Protein AF-A0A2D1CBC9-F1 (afdb_monomer)

pLDDT: mean 78.12, std 19.32, range [37.12, 97.81]

Foldseek 3Di:
DDDDPPVVPPFDQDDDPNPDRDTDDDPVVCVVVDDDDDPVVVVVVVVVVVLVPDPLLVLLVVVVVVHDDDLVVSCVVSVHDSVVSVVSVVSVVVD

Structure (mmCIF, N/CA/C/O backbone):
data_AF-A0A2D1CBC9-F1
#
_entry.id   AF-A0A2D1CBC9-F1
#
loop_
_atom_site.group_PDB
_atom_site.id
_atom_site.type_symbol
_atom_site.label_atom_id
_atom_site.label_alt_id
_atom_site.label_comp_id
_atom_site.label_asym_id
_atom_site.label_entity_id
_atom_site.label_seq_id
_atom_site.pdbx_PDB_ins_code
_atom_site.Cartn_x
_atom_site.Cartn_y
_atom_site.Cartn_z
_atom_site.occupancy
_atom_site.B_iso_or_equiv
_atom_site.auth_seq_id
_atom_site.auth_comp_id
_atom_site.auth_asym_id
_atom_site.auth_atom_id
_atom_site.pdbx_PDB_model_num
ATOM 1 N N . GLY A 1 1 ? -15.750 -13.651 -19.357 1.00 37.53 1 GLY A N 1
ATOM 2 C CA . GLY A 1 1 ? -14.559 -13.836 -20.202 1.00 37.53 1 GLY A CA 1
ATOM 3 C C . GLY A 1 1 ? -13.485 -14.455 -19.349 1.00 37.53 1 GLY A C 1
ATOM 4 O O . GLY A 1 1 ? -12.886 -13.746 -18.555 1.00 37.53 1 GLY A O 1
ATOM 5 N N . GLY A 1 2 ? -13.369 -15.781 -19.400 1.00 41.38 2 GLY A N 1
ATOM 6 C CA . GLY A 1 2 ? -12.448 -16.545 -18.565 1.00 41.38 2 GLY A CA 1
ATOM 7 C C . GLY A 1 2 ? -11.104 -16.673 -19.260 1.00 41.38 2 GLY A C 1
ATOM 8 O O . GLY A 1 2 ? -11.015 -17.312 -20.303 1.00 41.38 2 GLY A O 1
ATOM 9 N N . TRP A 1 3 ? -10.080 -16.069 -18.674 1.00 37.12 3 TRP A N 1
ATOM 10 C CA . TRP A 1 3 ? -8.692 -16.334 -19.024 1.00 37.12 3 TRP A CA 1
ATOM 11 C C . TRP A 1 3 ? -8.388 -17.764 -18.573 1.00 37.12 3 TRP A C 1
ATOM 13 O O . TRP A 1 3 ? -8.422 -18.056 -17.377 1.00 37.12 3 TRP A O 1
ATOM 23 N N . THR A 1 4 ? -8.197 -18.688 -19.515 1.00 52.44 4 THR A N 1
ATOM 24 C CA . THR A 1 4 ? -7.853 -20.078 -19.183 1.00 52.44 4 THR A CA 1
ATOM 25 C C . THR A 1 4 ? -6.342 -20.263 -19.222 1.00 52.44 4 THR A C 1
ATOM 27 O O . THR A 1 4 ? -5.631 -19.584 -19.954 1.00 52.44 4 THR A O 1
ATOM 30 N N . ASN A 1 5 ? -5.848 -21.227 -18.445 1.00 47.81 5 ASN A N 1
ATOM 31 C CA . ASN A 1 5 ? -4.432 -21.550 -18.226 1.00 47.81 5 ASN A CA 1
ATOM 32 C C . ASN A 1 5 ? -3.654 -22.015 -19.491 1.00 47.81 5 ASN A C 1
ATOM 34 O O . ASN A 1 5 ? -2.582 -22.601 -19.383 1.00 47.81 5 ASN A O 1
ATOM 38 N N . ARG A 1 6 ? -4.204 -21.821 -20.700 1.00 46.62 6 ARG A N 1
ATOM 39 C CA . ARG A 1 6 ? -3.605 -22.220 -21.985 1.00 46.62 6 ARG A CA 1
ATOM 40 C C . ARG A 1 6 ? -2.930 -21.069 -22.731 1.00 46.62 6 ARG A C 1
ATOM 42 O O . ARG A 1 6 ? -2.083 -21.359 -23.569 1.00 46.62 6 ARG A O 1
ATOM 49 N N . ASP A 1 7 ? -3.223 -19.811 -22.396 1.00 51.62 7 ASP A N 1
ATOM 50 C CA . ASP A 1 7 ? -2.572 -18.657 -23.042 1.00 51.62 7 ASP A CA 1
ATOM 51 C C . ASP A 1 7 ? -1.091 -18.504 -22.630 1.00 51.62 7 ASP A C 1
ATOM 53 O O . ASP A 1 7 ? -0.276 -18.006 -23.400 1.00 51.62 7 ASP A O 1
ATOM 57 N N . TRP A 1 8 ? -0.698 -19.043 -21.469 1.00 49.75 8 TRP A N 1
ATOM 58 C CA . TRP A 1 8 ? 0.683 -19.030 -20.957 1.00 49.75 8 TRP A CA 1
ATOM 59 C C . TRP A 1 8 ? 1.627 -20.060 -21.611 1.00 49.75 8 TRP A C 1
ATOM 61 O O . TRP A 1 8 ? 2.815 -20.085 -21.303 1.00 49.75 8 TRP A O 1
ATOM 71 N N . LEU A 1 9 ? 1.127 -20.952 -22.478 1.00 45.88 9 LEU A N 1
ATOM 72 C CA . LEU A 1 9 ? 1.893 -22.104 -22.986 1.00 45.88 9 LEU A CA 1
ATOM 73 C C . LEU A 1 9 ? 2.539 -21.905 -24.369 1.00 45.88 9 LEU A C 1
ATOM 75 O O . LEU A 1 9 ? 3.208 -22.825 -24.839 1.00 45.88 9 LEU A O 1
ATOM 79 N N . MET A 1 10 ? 2.383 -20.747 -25.019 1.00 46.00 10 MET A N 1
ATOM 80 C CA . MET A 1 10 ? 2.942 -20.522 -26.366 1.00 46.00 10 MET A CA 1
ATOM 81 C C . MET A 1 10 ? 4.432 -20.152 -26.393 1.00 46.00 10 MET A C 1
ATOM 83 O O . MET A 1 10 ? 5.049 -20.201 -27.451 1.00 46.00 10 MET A O 1
ATOM 87 N N . THR A 1 11 ? 5.049 -19.878 -25.247 1.00 55.19 11 THR A N 1
ATOM 88 C CA . THR A 1 11 ? 6.506 -19.740 -25.124 1.00 55.19 11 THR A CA 1
ATOM 89 C C . THR A 1 11 ? 6.948 -20.414 -23.837 1.00 55.19 11 THR A C 1
ATOM 91 O O . THR A 1 11 ? 7.179 -19.772 -22.817 1.00 55.19 11 THR A O 1
ATOM 94 N N . LYS A 1 12 ? 7.042 -21.751 -23.859 1.00 50.97 12 LYS A N 1
ATOM 95 C CA . LYS A 1 12 ? 7.693 -22.464 -22.758 1.00 50.97 12 LYS A CA 1
ATOM 96 C C . LYS A 1 12 ? 9.121 -21.923 -22.629 1.00 50.97 12 LYS A C 1
ATOM 98 O O . LYS A 1 12 ? 9.888 -22.071 -23.582 1.00 50.97 12 LYS A O 1
ATOM 103 N N . PRO A 1 13 ? 9.484 -21.304 -21.498 1.00 50.97 13 PRO A N 1
ATOM 104 C CA . PRO A 1 13 ? 10.846 -20.861 -21.294 1.00 50.97 13 PRO A CA 1
ATOM 105 C C . PRO A 1 13 ? 11.755 -22.089 -21.292 1.00 50.97 13 PRO A C 1
ATOM 107 O O . PRO A 1 13 ? 11.561 -23.012 -20.499 1.00 50.97 13 PRO A O 1
ATOM 110 N N . VAL A 1 14 ? 12.708 -22.137 -22.221 1.00 49.97 14 VAL A N 1
ATOM 111 C CA . VAL A 1 14 ? 13.721 -23.192 -22.230 1.00 49.97 14 VAL A CA 1
ATOM 112 C C . VAL A 1 14 ? 14.766 -22.783 -21.201 1.00 49.97 14 VAL A C 1
ATOM 114 O O . VAL A 1 14 ? 15.412 -21.748 -21.347 1.00 49.97 14 VAL A O 1
ATOM 117 N N . LEU A 1 15 ? 14.883 -23.575 -20.136 1.00 50.53 15 LEU A N 1
ATOM 118 C CA . LEU A 1 15 ? 15.979 -23.466 -19.181 1.00 50.53 15 LEU A CA 1
ATOM 119 C C . LEU A 1 15 ? 17.228 -24.043 -19.851 1.00 50.53 15 LEU A C 1
ATOM 121 O O . LEU A 1 15 ? 17.286 -25.250 -20.092 1.00 50.53 15 LEU A O 1
ATOM 125 N N . GLN A 1 16 ? 18.211 -23.200 -20.159 1.00 45.84 16 GLN A N 1
ATOM 126 C CA . GLN A 1 16 ? 19.580 -23.664 -20.380 1.00 45.84 16 GLN A CA 1
ATOM 127 C C . GLN A 1 16 ? 20.321 -23.530 -19.048 1.00 45.84 16 GLN A C 1
ATOM 129 O O . GLN A 1 16 ? 20.322 -22.469 -18.427 1.00 45.84 16 GLN A O 1
ATOM 134 N N . ASP A 1 17 ? 20.859 -24.651 -18.572 1.00 47.00 17 ASP A N 1
ATOM 135 C CA . ASP A 1 17 ? 21.716 -24.742 -17.385 1.00 47.00 17 ASP A CA 1
ATOM 136 C C . ASP A 1 17 ? 21.084 -24.285 -16.055 1.00 47.00 17 ASP A C 1
ATOM 138 O O . ASP A 1 17 ? 21.764 -23.826 -15.147 1.00 47.00 17 ASP A O 1
ATOM 142 N N . GLY A 1 18 ? 19.765 -24.458 -15.904 1.00 56.12 18 GLY A N 1
ATOM 143 C CA . GLY A 1 18 ? 19.080 -24.399 -14.604 1.00 56.12 18 GLY A CA 1
ATOM 144 C C . GLY A 1 18 ? 18.832 -23.009 -14.006 1.00 56.12 18 GLY A C 1
ATOM 145 O O . GLY A 1 18 ? 18.090 -22.928 -13.031 1.00 56.12 18 GLY A O 1
ATOM 146 N N . GLU A 1 19 ? 19.363 -21.928 -14.585 1.00 57.72 19 GLU A N 1
ATOM 147 C CA . GLU A 1 19 ? 19.253 -20.584 -13.984 1.00 57.72 19 GLU A CA 1
ATOM 148 C C . GLU A 1 19 ? 18.782 -19.476 -14.940 1.00 57.72 19 GLU A C 1
ATOM 150 O O . GLU A 1 19 ? 18.400 -18.402 -14.476 1.00 57.72 19 GLU A O 1
ATOM 155 N N . THR A 1 20 ? 18.721 -19.706 -16.258 1.00 49.47 20 THR A N 1
ATOM 156 C CA . THR A 1 20 ? 18.271 -18.668 -17.203 1.00 49.47 20 THR A CA 1
ATOM 157 C C . THR A 1 20 ? 17.121 -19.120 -18.093 1.00 49.47 20 THR A C 1
ATOM 159 O O . THR A 1 20 ? 17.190 -20.102 -18.830 1.00 49.47 20 THR A O 1
ATOM 162 N N . VAL A 1 21 ? 16.027 -18.359 -18.011 1.00 56.38 21 VAL A N 1
ATOM 163 C CA . VAL A 1 21 ? 14.873 -18.442 -18.905 1.00 56.38 21 VAL A CA 1
ATOM 164 C C . VAL A 1 21 ? 15.187 -17.631 -20.160 1.00 56.38 21 VAL A C 1
ATOM 166 O O . VAL A 1 21 ? 15.143 -16.402 -20.134 1.00 56.38 21 VAL A O 1
ATOM 169 N N . VAL A 1 22 ? 15.481 -18.312 -21.269 1.00 55.22 22 VAL A N 1
ATOM 170 C CA . VAL A 1 22 ? 15.665 -17.662 -22.575 1.00 55.22 22 VAL A CA 1
ATOM 171 C C . VAL A 1 22 ? 14.444 -17.952 -23.447 1.00 55.22 22 VAL A C 1
ATOM 173 O O . VAL A 1 22 ? 14.087 -19.104 -23.698 1.00 55.22 22 VAL A O 1
ATOM 176 N N . CYS A 1 23 ? 13.765 -16.896 -23.902 1.00 56.94 23 CYS A N 1
ATOM 177 C CA . CYS A 1 23 ? 12.625 -17.019 -24.811 1.00 56.94 23 CYS A CA 1
ATOM 178 C C . CYS A 1 23 ? 13.129 -17.294 -26.237 1.00 56.94 23 CYS A C 1
ATOM 180 O O . CYS A 1 23 ? 13.772 -16.437 -26.843 1.0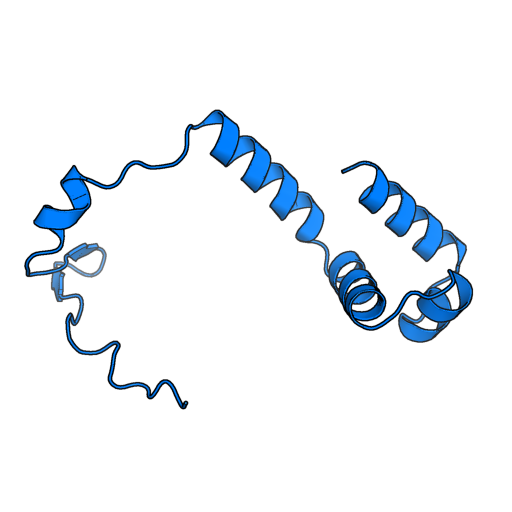0 56.94 23 CYS A O 1
ATOM 182 N N . GLN A 1 24 ? 12.833 -18.472 -26.791 1.00 55.31 24 GLN A N 1
ATOM 183 C CA . GLN A 1 24 ? 13.142 -18.804 -28.186 1.00 55.31 24 GLN A CA 1
ATOM 184 C C . GLN A 1 24 ? 12.015 -18.305 -29.111 1.00 55.31 24 GLN A C 1
ATOM 186 O O . GLN A 1 24 ? 11.056 -19.026 -29.366 1.00 55.31 24 GLN A O 1
ATOM 191 N N . GLY A 1 25 ? 12.125 -17.065 -29.604 1.00 58.03 25 GLY A N 1
ATOM 192 C CA . GLY A 1 25 ? 11.276 -16.529 -30.683 1.00 58.03 25 GLY A CA 1
ATOM 193 C C . GLY A 1 25 ? 10.750 -15.104 -30.456 1.00 58.03 25 GLY A C 1
ATOM 194 O O . GLY A 1 25 ? 10.303 -14.784 -29.362 1.00 58.03 25 GLY A O 1
ATOM 195 N N . THR A 1 26 ? 10.853 -14.267 -31.503 1.00 50.34 26 THR A N 1
ATOM 196 C CA . THR A 1 26 ? 10.242 -12.936 -31.793 1.00 50.34 26 THR A CA 1
ATOM 197 C C . THR A 1 26 ? 9.988 -11.904 -30.676 1.00 50.34 26 THR A C 1
ATOM 199 O O . THR A 1 26 ? 9.438 -10.849 -30.968 1.00 50.34 26 THR A O 1
ATOM 202 N N . HIS A 1 27 ? 10.429 -12.095 -29.432 1.00 55.50 27 HIS A N 1
ATOM 203 C CA . HIS A 1 27 ? 10.365 -11.052 -28.395 1.00 55.50 27 HIS A CA 1
ATOM 204 C C . HIS A 1 27 ? 11.327 -9.890 -28.685 1.00 55.50 27 HIS A C 1
ATOM 206 O O . HIS A 1 27 ? 11.099 -8.769 -28.240 1.00 55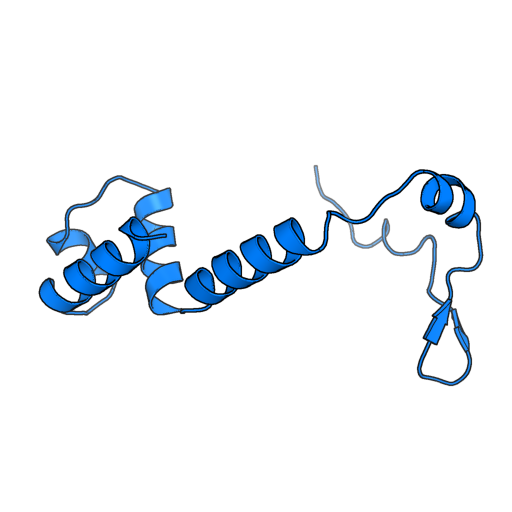.50 27 HIS A O 1
ATOM 212 N N . ALA A 1 28 ? 12.374 -10.136 -29.481 1.00 55.56 28 ALA A N 1
ATOM 213 C CA . ALA A 1 28 ? 13.339 -9.117 -29.881 1.00 55.56 28 ALA A CA 1
ATOM 214 C C . ALA A 1 28 ? 12.707 -7.966 -30.689 1.00 55.56 28 ALA A C 1
ATOM 216 O O . ALA A 1 28 ? 13.180 -6.841 -30.582 1.00 55.56 28 ALA A O 1
ATOM 217 N N . ALA A 1 29 ? 11.638 -8.229 -31.456 1.00 57.47 29 ALA A N 1
ATOM 218 C CA . ALA A 1 29 ? 11.025 -7.225 -32.329 1.00 57.47 29 ALA A CA 1
ATOM 219 C C . ALA A 1 29 ? 10.351 -6.090 -31.542 1.00 57.47 29 ALA A C 1
ATOM 221 O O . ALA A 1 29 ? 10.479 -4.933 -31.914 1.00 57.47 29 ALA A O 1
ATOM 222 N N . ILE A 1 30 ? 9.691 -6.410 -30.424 1.00 67.25 30 ILE A N 1
ATOM 223 C CA . ILE A 1 30 ? 9.107 -5.390 -29.540 1.00 67.25 30 ILE A CA 1
ATOM 224 C C . ILE A 1 30 ? 10.117 -4.878 -28.508 1.00 67.25 30 ILE A C 1
ATOM 226 O O . ILE A 1 30 ? 9.986 -3.759 -28.028 1.00 67.25 30 ILE A O 1
ATOM 230 N N . ALA A 1 31 ? 11.147 -5.660 -28.166 1.00 68.25 31 ALA A N 1
ATOM 231 C CA . ALA A 1 31 ? 12.150 -5.255 -27.182 1.00 68.25 31 ALA A CA 1
ATOM 232 C C . ALA A 1 31 ? 12.936 -4.007 -27.613 1.00 68.25 31 ALA A C 1
ATOM 234 O O . ALA A 1 31 ? 13.294 -3.204 -26.759 1.00 68.25 31 ALA A O 1
ATOM 235 N N . SER A 1 32 ? 13.165 -3.809 -28.918 1.00 69.12 32 SER A N 1
ATOM 236 C CA . SER A 1 32 ? 13.784 -2.579 -29.438 1.00 69.12 32 SER A CA 1
ATOM 237 C C . SER A 1 32 ? 12.888 -1.342 -29.335 1.00 69.12 32 SER A C 1
ATOM 239 O O . SER A 1 32 ? 13.388 -0.223 -29.412 1.00 69.12 32 SER A O 1
ATOM 241 N N . GLU A 1 33 ? 11.578 -1.531 -29.179 1.00 77.88 33 GLU A N 1
ATOM 242 C CA . GLU A 1 33 ? 10.581 -0.458 -29.085 1.00 77.88 33 GLU A CA 1
ATOM 243 C C . GLU A 1 33 ? 10.182 -0.160 -27.630 1.00 77.88 33 GLU A C 1
ATOM 245 O O . GLU A 1 33 ? 9.597 0.884 -27.344 1.00 77.88 33 GLU A O 1
ATOM 250 N N . LEU A 1 34 ? 10.515 -1.056 -26.694 1.00 82.06 34 LEU A N 1
ATOM 251 C CA . LEU A 1 34 ? 10.222 -0.911 -25.273 1.00 82.06 34 LEU A CA 1
ATOM 252 C C . LEU A 1 34 ? 11.365 -0.201 -24.552 1.00 82.06 34 LEU A C 1
ATOM 254 O O . LEU A 1 34 ? 12.531 -0.579 -24.647 1.00 82.06 34 LEU A O 1
ATOM 258 N N . GLN A 1 35 ? 11.009 0.798 -23.755 1.00 87.56 35 GLN A N 1
ATOM 259 C CA . GLN A 1 35 ? 11.934 1.465 -22.852 1.00 87.56 35 GLN A CA 1
ATOM 260 C C . GLN A 1 35 ? 11.437 1.297 -21.425 1.00 87.56 35 GLN A C 1
ATOM 262 O O . GLN A 1 35 ? 10.250 1.464 -21.139 1.00 87.56 35 GLN A O 1
ATOM 267 N N . ALA A 1 36 ? 12.359 0.949 -20.530 1.00 91.31 36 ALA A N 1
ATOM 268 C CA . ALA A 1 36 ? 12.083 1.001 -19.108 1.00 91.31 36 ALA A CA 1
ATOM 269 C C . ALA A 1 36 ? 11.794 2.450 -18.694 1.00 91.31 36 ALA A C 1
ATOM 271 O O . ALA A 1 36 ? 12.298 3.401 -19.293 1.00 91.31 36 ALA A O 1
ATOM 272 N N . ILE A 1 37 ? 10.992 2.605 -17.645 1.00 95.88 37 ILE A N 1
ATOM 273 C CA . ILE A 1 37 ? 10.807 3.899 -16.989 1.00 95.88 37 ILE A CA 1
ATOM 274 C C . ILE A 1 37 ? 12.153 4.457 -16.515 1.00 95.88 37 ILE A C 1
ATOM 276 O O . ILE A 1 37 ? 13.087 3.704 -16.229 1.00 95.88 37 ILE A O 1
ATOM 280 N N . ALA A 1 38 ? 12.241 5.781 -16.412 1.00 97.19 38 ALA A N 1
ATOM 281 C CA . ALA A 1 38 ? 13.457 6.434 -15.955 1.00 97.19 38 ALA A CA 1
ATOM 282 C C . ALA A 1 38 ? 13.826 5.994 -14.517 1.00 97.19 38 ALA A C 1
ATOM 284 O O . ALA A 1 38 ? 12.919 5.716 -13.720 1.00 97.19 38 ALA A O 1
ATOM 285 N N . PRO A 1 39 ? 15.124 5.919 -14.161 1.00 97.12 39 PRO A N 1
ATOM 286 C CA . PRO A 1 39 ? 15.573 5.436 -12.851 1.00 97.12 39 PRO A CA 1
ATOM 287 C C . PRO A 1 39 ? 14.927 6.163 -11.665 1.00 97.12 39 PRO A C 1
ATOM 289 O O . PRO A 1 39 ? 14.562 5.538 -10.673 1.00 97.12 39 PRO A O 1
ATOM 292 N N . GLU A 1 40 ? 14.730 7.472 -11.780 1.00 96.50 40 GLU A N 1
ATOM 293 C CA . GLU A 1 40 ? 14.069 8.309 -10.783 1.00 96.50 40 GLU A CA 1
ATOM 294 C C . GLU A 1 40 ? 12.588 7.951 -10.607 1.00 96.50 40 GLU A C 1
ATOM 296 O O . GLU A 1 40 ? 12.096 7.895 -9.483 1.00 96.50 40 GLU A O 1
ATOM 301 N N . VAL A 1 41 ? 11.890 7.611 -11.696 1.00 96.62 41 VAL A N 1
ATOM 302 C CA . VAL A 1 41 ? 10.493 7.154 -11.646 1.00 96.62 41 VAL A CA 1
ATOM 303 C C . VAL A 1 41 ? 10.421 5.779 -10.989 1.00 96.62 41 VAL A C 1
ATOM 305 O O . VAL A 1 41 ? 9.543 5.535 -10.162 1.00 96.62 41 VAL A O 1
ATOM 308 N N . ALA A 1 42 ? 11.360 4.886 -11.317 1.00 97.81 42 ALA A N 1
ATOM 309 C CA . ALA A 1 42 ? 11.455 3.577 -10.680 1.00 97.81 42 ALA A CA 1
ATOM 310 C C . ALA A 1 42 ? 11.705 3.701 -9.169 1.00 97.81 42 ALA A C 1
ATOM 312 O O . ALA A 1 42 ? 11.051 3.007 -8.390 1.00 97.81 42 ALA A O 1
ATOM 313 N N . GLN A 1 43 ? 12.589 4.612 -8.754 1.00 96.75 43 GLN A N 1
ATOM 314 C CA . GLN A 1 43 ? 12.881 4.875 -7.346 1.00 96.75 43 GLN A CA 1
ATOM 315 C C . GLN A 1 43 ? 11.647 5.407 -6.603 1.00 96.75 43 GLN A C 1
ATOM 317 O O . GLN A 1 43 ? 11.277 4.856 -5.566 1.00 96.75 43 GLN A O 1
ATOM 322 N N . SER A 1 44 ? 10.953 6.408 -7.155 1.00 94.81 44 SER A N 1
ATOM 323 C CA . SER A 1 44 ? 9.726 6.938 -6.543 1.00 94.81 44 SER A CA 1
ATOM 324 C C . SER A 1 44 ? 8.617 5.887 -6.444 1.00 94.81 44 SER A C 1
ATOM 326 O O . SER A 1 44 ? 7.925 5.813 -5.429 1.00 94.81 44 SER A O 1
ATOM 328 N N . LEU A 1 45 ? 8.456 5.032 -7.460 1.00 96.06 45 LEU A N 1
ATOM 329 C CA . LEU A 1 45 ? 7.502 3.921 -7.400 1.00 96.06 45 LEU A CA 1
ATOM 330 C C . LEU A 1 45 ? 7.896 2.886 -6.344 1.00 96.06 45 LEU A C 1
ATOM 332 O O . LEU A 1 45 ? 7.027 2.400 -5.622 1.00 96.06 45 LEU A O 1
ATOM 336 N N . ALA A 1 46 ? 9.183 2.556 -6.229 1.00 96.25 46 ALA A N 1
ATOM 337 C CA . ALA A 1 46 ? 9.667 1.634 -5.209 1.00 96.25 46 ALA A CA 1
ATOM 338 C C . ALA A 1 46 ? 9.385 2.166 -3.795 1.00 96.25 46 ALA A C 1
ATOM 340 O O . ALA A 1 46 ? 8.893 1.420 -2.949 1.00 96.25 46 ALA A O 1
ATOM 341 N N . GLU A 1 47 ? 9.622 3.456 -3.554 1.00 92.44 47 GLU A N 1
ATOM 342 C CA . GLU A 1 47 ? 9.304 4.120 -2.285 1.00 92.44 47 GLU A CA 1
ATOM 343 C C . GLU A 1 47 ? 7.798 4.122 -2.005 1.00 92.44 47 GLU A C 1
ATOM 345 O O . GLU A 1 47 ? 7.373 3.756 -0.907 1.00 92.44 47 GLU A O 1
ATOM 350 N N . PHE A 1 48 ? 6.976 4.432 -3.009 1.00 89.88 48 PHE A N 1
ATOM 351 C CA . PHE A 1 48 ? 5.520 4.365 -2.894 1.00 89.88 48 PHE A CA 1
ATOM 352 C C . PHE A 1 48 ? 5.038 2.954 -2.515 1.00 89.88 48 PHE A C 1
ATOM 354 O O . PHE A 1 48 ? 4.282 2.782 -1.552 1.00 89.88 48 PHE A O 1
ATOM 361 N N . PHE A 1 49 ? 5.521 1.919 -3.211 1.00 92.81 49 PHE A N 1
ATOM 362 C CA . PHE A 1 49 ? 5.173 0.531 -2.899 1.00 92.81 49 PHE A CA 1
ATOM 363 C C . PHE A 1 49 ? 5.701 0.082 -1.535 1.00 92.81 49 PHE A C 1
ATOM 365 O O . PHE A 1 49 ? 5.005 -0.660 -0.843 1.00 92.81 49 PHE A O 1
ATOM 372 N N . ALA A 1 50 ? 6.873 0.555 -1.106 1.00 91.44 50 ALA A N 1
ATOM 373 C CA . ALA A 1 50 ? 7.412 0.251 0.217 1.00 91.44 50 ALA A CA 1
ATOM 374 C C . ALA A 1 50 ? 6.494 0.757 1.340 1.00 91.44 50 ALA A C 1
ATOM 376 O O . ALA A 1 50 ? 6.333 0.089 2.362 1.00 91.44 50 ALA A O 1
ATOM 377 N N . VAL A 1 51 ? 5.826 1.897 1.148 1.00 87.81 51 VAL A N 1
ATOM 378 C CA . VAL A 1 51 ? 4.853 2.394 2.130 1.00 87.81 51 VAL A CA 1
ATOM 379 C C . VAL A 1 51 ? 3.560 1.574 2.112 1.00 87.81 51 VAL A C 1
ATOM 381 O O . VAL A 1 51 ? 2.959 1.360 3.171 1.00 87.81 51 VAL A O 1
ATOM 384 N N . LEU A 1 52 ? 3.146 1.070 0.949 1.00 89.19 52 LEU A N 1
ATOM 385 C CA . LEU A 1 52 ? 2.007 0.153 0.832 1.00 89.19 52 LEU A CA 1
ATOM 386 C C . LEU A 1 52 ? 2.309 -1.262 1.347 1.00 89.19 52 LEU A C 1
ATOM 388 O O . LEU A 1 52 ? 1.374 -1.996 1.656 1.00 89.19 52 LEU A O 1
ATOM 392 N N . ALA A 1 53 ? 3.579 -1.641 1.499 1.00 91.94 53 ALA A N 1
ATOM 393 C CA . ALA A 1 53 ? 4.015 -2.951 1.985 1.00 91.94 53 ALA A CA 1
ATOM 394 C C . ALA A 1 53 ? 3.810 -3.164 3.507 1.00 91.94 53 ALA A C 1
ATOM 396 O O . ALA A 1 53 ? 4.582 -3.868 4.153 1.00 91.94 53 ALA A O 1
ATOM 397 N N . ASP A 1 54 ? 2.756 -2.581 4.087 1.00 89.06 54 ASP A N 1
ATOM 398 C CA . ASP A 1 54 ? 2.316 -2.816 5.465 1.00 89.06 54 ASP A CA 1
ATOM 399 C C . ASP A 1 54 ? 0.930 -3.497 5.471 1.00 89.06 54 ASP A C 1
ATOM 401 O O . ASP A 1 54 ? -0.047 -2.922 4.975 1.00 89.06 54 ASP A O 1
ATOM 405 N N . PRO A 1 55 ? 0.794 -4.706 6.053 1.00 89.88 55 PRO A N 1
ATOM 406 C CA . PRO A 1 55 ? -0.475 -5.432 6.071 1.00 89.88 55 PRO A CA 1
ATOM 407 C C . PRO A 1 55 ? -1.633 -4.669 6.727 1.00 89.88 55 PRO A C 1
ATOM 409 O O . PRO A 1 55 ? -2.781 -4.815 6.301 1.00 89.88 55 PRO A O 1
ATOM 412 N N . ASN A 1 56 ? -1.368 -3.846 7.747 1.00 86.81 56 ASN A N 1
ATOM 413 C CA . ASN A 1 56 ? -2.423 -3.089 8.424 1.00 86.81 56 ASN A CA 1
ATOM 414 C C . ASN A 1 56 ? -2.939 -1.949 7.538 1.00 86.81 56 ASN A C 1
ATOM 416 O O . ASN A 1 56 ? -4.154 -1.774 7.421 1.00 86.81 56 ASN A O 1
ATOM 420 N N . ARG A 1 57 ? -2.043 -1.234 6.846 1.00 89.06 57 ARG A N 1
ATOM 421 C CA . ARG A 1 57 ? -2.400 -0.218 5.845 1.00 89.06 57 ARG A CA 1
ATOM 422 C C . ARG A 1 57 ? -3.216 -0.822 4.711 1.00 89.06 57 ARG A C 1
ATOM 424 O O . ARG A 1 57 ? -4.238 -0.247 4.351 1.00 89.06 57 ARG A O 1
ATOM 431 N N . LEU A 1 58 ? -2.833 -1.991 4.194 1.00 92.19 58 LEU A N 1
ATOM 432 C CA . LEU A 1 58 ? -3.594 -2.663 3.132 1.00 92.19 58 LEU A CA 1
ATOM 433 C C . LEU A 1 58 ? -5.003 -3.060 3.584 1.00 92.19 58 LEU A C 1
ATOM 435 O O . LEU A 1 58 ? -5.958 -2.871 2.832 1.00 92.19 58 LEU A O 1
ATOM 439 N N . ARG A 1 59 ? -5.170 -3.546 4.822 1.00 91.94 59 ARG A N 1
ATOM 440 C CA . ARG A 1 59 ? -6.505 -3.820 5.383 1.00 91.94 59 ARG A CA 1
ATOM 441 C C . ARG A 1 59 ? -7.350 -2.551 5.467 1.00 91.94 59 ARG A C 1
ATOM 443 O O . ARG A 1 59 ? -8.507 -2.570 5.053 1.00 91.94 59 ARG A O 1
ATOM 450 N N . LEU A 1 60 ? -6.771 -1.452 5.939 1.00 92.31 60 LEU A N 1
ATOM 451 C CA . LEU A 1 60 ? -7.449 -0.161 6.052 1.00 92.31 60 LEU A CA 1
ATOM 452 C C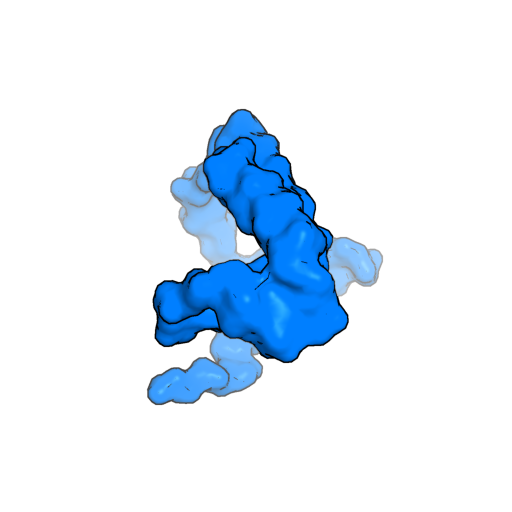 . LEU A 1 60 ? -7.858 0.379 4.668 1.00 92.31 60 LEU A C 1
ATOM 454 O O . LEU A 1 60 ? -9.023 0.714 4.452 1.00 92.31 60 LEU A O 1
ATOM 458 N N . LEU A 1 61 ? -6.940 0.359 3.698 1.00 92.56 61 LEU A N 1
ATOM 459 C CA . LEU A 1 61 ? -7.207 0.741 2.308 1.00 92.56 61 LEU A CA 1
ATOM 460 C C . LEU A 1 61 ? -8.278 -0.144 1.658 1.00 92.56 61 LEU A C 1
ATOM 462 O O . LEU A 1 61 ? -9.119 0.368 0.927 1.00 92.56 61 LEU A O 1
ATOM 466 N N . SER A 1 62 ? -8.305 -1.447 1.955 1.00 94.50 62 SER A N 1
ATOM 467 C CA . SER A 1 62 ? -9.327 -2.358 1.418 1.00 94.50 62 SER A CA 1
ATOM 468 C C . SER A 1 62 ? -10.749 -2.008 1.874 1.00 94.50 62 SER A C 1
ATOM 470 O O . SER A 1 62 ? -11.703 -2.216 1.125 1.00 94.50 62 SER A O 1
ATOM 472 N N . LEU A 1 63 ? -10.897 -1.450 3.081 1.00 94.62 63 LEU A N 1
ATOM 473 C CA . LEU A 1 63 ? -12.178 -0.977 3.605 1.00 94.62 63 LEU A CA 1
ATOM 474 C C . LEU A 1 63 ? -12.573 0.348 2.944 1.00 94.62 63 LEU A C 1
ATOM 476 O O . LEU A 1 63 ? -13.691 0.472 2.447 1.00 94.62 63 LEU A O 1
ATOM 480 N N . LEU A 1 64 ? -11.627 1.290 2.859 1.00 93.50 64 LEU A N 1
ATOM 481 C CA . LEU A 1 64 ? -11.832 2.592 2.216 1.00 93.50 64 LEU A CA 1
ATOM 482 C C . LEU A 1 64 ? -12.129 2.485 0.714 1.00 93.50 64 LEU A C 1
ATOM 484 O O . LEU A 1 64 ? -12.895 3.278 0.176 1.00 93.50 64 LEU A O 1
ATOM 488 N N . ALA A 1 65 ? -11.577 1.479 0.033 1.00 95.06 65 ALA A N 1
ATOM 489 C CA . ALA A 1 65 ? -11.863 1.209 -1.375 1.00 95.06 65 ALA A CA 1
ATOM 490 C C . ALA A 1 65 ? -13.324 0.788 -1.627 1.00 95.06 65 ALA A C 1
ATOM 492 O O . ALA A 1 65 ? -13.786 0.824 -2.766 1.00 95.06 65 ALA A O 1
ATOM 493 N N . ARG A 1 66 ? -14.048 0.359 -0.584 1.00 95.81 66 ARG A N 1
ATOM 494 C CA . ARG A 1 66 ? -15.459 -0.049 -0.675 1.00 95.81 66 ARG A CA 1
ATOM 495 C C . ARG A 1 66 ? -16.423 1.070 -0.297 1.00 95.81 66 ARG A C 1
ATOM 497 O O . ARG A 1 66 ? -17.544 1.078 -0.794 1.00 95.81 66 ARG A O 1
ATOM 504 N N . SER A 1 67 ? -16.020 1.940 0.625 1.00 93.88 67 SER A N 1
ATOM 505 C CA . SER A 1 67 ? -16.847 3.002 1.193 1.00 93.88 67 SER A CA 1
ATOM 506 C C . SER A 1 67 ? -15.967 4.017 1.903 1.00 93.88 67 SER A C 1
ATOM 508 O O . SER A 1 67 ? -14.992 3.653 2.559 1.00 93.88 67 SER A O 1
ATOM 510 N N . G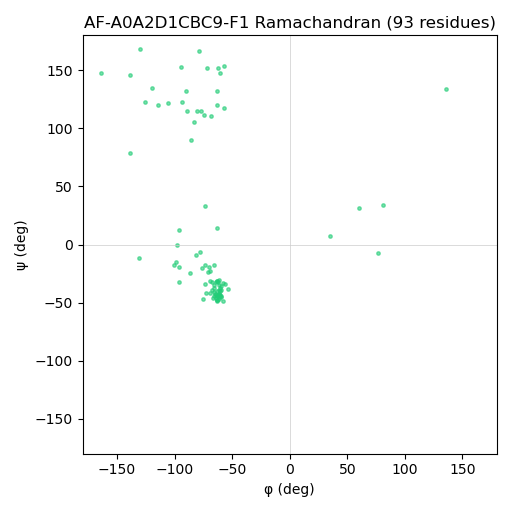LU A 1 68 ? -16.376 5.277 1.878 1.00 93.38 68 GLU A N 1
ATOM 511 C CA . GLU A 1 68 ? -15.939 6.246 2.879 1.00 93.38 68 GLU A CA 1
ATOM 512 C C . GLU A 1 68 ? -16.434 5.805 4.269 1.00 93.38 68 GLU A C 1
ATOM 514 O O . GLU A 1 68 ? -17.577 5.374 4.425 1.00 93.38 68 GLU A O 1
ATOM 519 N N . LEU A 1 69 ? -15.539 5.817 5.261 1.00 94.12 69 LEU A N 1
ATOM 520 C CA . LEU A 1 69 ? -15.773 5.316 6.620 1.00 94.12 69 LEU A CA 1
ATOM 521 C C . LEU A 1 69 ? -15.155 6.276 7.632 1.00 94.12 69 LEU A C 1
ATOM 523 O O . LEU A 1 69 ? -14.093 6.856 7.376 1.00 94.12 69 LEU A O 1
ATOM 527 N N . CYS A 1 70 ? -15.787 6.425 8.797 1.00 94.88 70 CYS A N 1
ATOM 528 C CA . CYS A 1 70 ? -15.197 7.215 9.871 1.00 94.88 70 CYS A CA 1
ATOM 529 C C . CYS A 1 70 ? -14.110 6.416 10.618 1.00 94.88 70 CYS A C 1
ATOM 531 O O . CYS A 1 70 ? -13.980 5.198 10.478 1.00 94.88 70 CYS A O 1
ATOM 533 N N . VAL A 1 71 ? -13.299 7.105 11.429 1.00 93.56 71 VAL A N 1
ATOM 534 C CA . VAL A 1 71 ? -12.200 6.475 12.188 1.00 93.56 71 VAL A CA 1
ATOM 535 C C . VAL A 1 71 ? -12.714 5.383 13.137 1.00 93.56 71 VAL A C 1
ATOM 537 O O . VAL A 1 71 ? -12.050 4.359 13.282 1.00 93.56 71 VAL A O 1
ATOM 540 N N . GLY A 1 72 ? -13.897 5.574 13.730 1.00 94.94 72 GLY A N 1
ATOM 541 C CA . GLY A 1 72 ? -14.541 4.592 14.606 1.00 94.94 72 GLY A CA 1
ATOM 542 C C . GLY A 1 72 ? -14.908 3.299 13.874 1.00 94.94 72 GLY A C 1
ATOM 543 O O . GLY A 1 72 ? -14.564 2.214 14.343 1.00 94.94 72 GLY A O 1
ATOM 544 N N . ASP A 1 73 ? -15.508 3.406 12.685 1.00 94.44 73 ASP A N 1
ATOM 545 C CA . ASP A 1 73 ? -15.878 2.239 11.868 1.00 94.44 73 ASP A CA 1
ATOM 546 C C . ASP A 1 73 ? -14.640 1.423 11.477 1.00 94.44 73 ASP A C 1
ATOM 548 O O . ASP A 1 73 ? -14.624 0.194 11.566 1.00 94.44 73 ASP A O 1
ATOM 552 N N . LEU A 1 74 ? -13.564 2.112 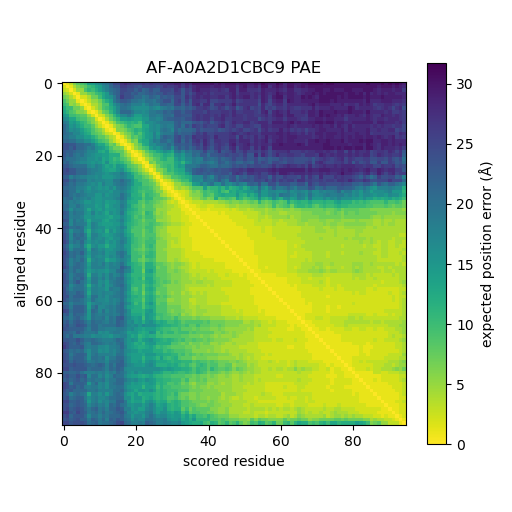11.087 1.00 94.00 74 LEU A N 1
ATOM 553 C CA . LEU A 1 74 ? -12.288 1.483 10.745 1.00 94.00 74 LEU A CA 1
ATOM 554 C C . LEU A 1 74 ? -11.645 0.807 11.963 1.00 94.00 74 LEU A C 1
ATOM 556 O O . LEU A 1 74 ? -11.150 -0.316 11.855 1.00 94.00 74 LEU A O 1
ATOM 560 N N . ALA A 1 75 ? -11.670 1.463 13.125 1.00 93.94 75 ALA A N 1
ATOM 561 C CA . ALA A 1 75 ? -11.148 0.913 14.374 1.00 93.94 75 ALA A CA 1
ATOM 562 C C . ALA A 1 75 ? -11.880 -0.380 14.757 1.00 93.94 75 ALA A C 1
ATOM 564 O O . ALA A 1 75 ? -11.240 -1.399 15.042 1.00 93.94 75 ALA A O 1
ATOM 565 N N . GLN A 1 76 ? -13.210 -0.373 14.658 1.00 93.88 76 GLN A N 1
ATOM 566 C CA . GLN A 1 76 ? -14.044 -1.539 14.925 1.00 93.88 76 GLN A CA 1
ATOM 567 C C . GLN A 1 76 ? -13.804 -2.669 13.913 1.00 93.88 76 GLN A C 1
ATOM 569 O O . GLN A 1 76 ? -13.659 -3.825 14.312 1.00 93.88 76 GLN A O 1
ATOM 574 N N . ALA A 1 77 ? -13.715 -2.353 12.619 1.00 91.38 77 ALA A N 1
ATOM 575 C CA . ALA A 1 77 ? -13.526 -3.348 11.563 1.00 91.38 77 ALA A CA 1
ATOM 576 C C . ALA A 1 77 ? -12.150 -4.038 11.616 1.00 91.38 77 ALA A C 1
ATOM 578 O O . ALA A 1 77 ? -12.019 -5.209 11.247 1.00 91.38 77 ALA A O 1
ATOM 579 N N . ILE A 1 78 ? -11.110 -3.323 12.053 1.00 88.81 78 ILE A N 1
ATOM 580 C CA . ILE A 1 78 ? -9.728 -3.826 12.064 1.00 88.81 78 ILE A CA 1
ATOM 581 C C . ILE A 1 78 ? -9.345 -4.396 13.443 1.00 88.81 78 ILE A C 1
ATOM 583 O O . ILE A 1 78 ? -8.434 -5.223 13.521 1.00 88.81 78 ILE A O 1
ATOM 587 N N . GLY A 1 79 ? -10.072 -4.029 14.505 1.00 88.88 79 GLY A N 1
ATOM 588 C CA . GLY A 1 79 ? -9.849 -4.507 15.873 1.00 88.88 79 GLY A CA 1
ATOM 589 C C . GLY A 1 79 ? -8.721 -3.769 16.596 1.00 88.88 79 GLY A C 1
ATOM 590 O O . GLY A 1 79 ? -7.988 -4.373 17.376 1.00 88.88 79 GLY A O 1
ATOM 591 N N . VAL A 1 80 ? -8.546 -2.477 16.313 1.00 88.81 80 VAL A N 1
ATOM 592 C CA . VAL A 1 80 ? -7.502 -1.622 16.907 1.00 88.81 80 VAL A CA 1
ATOM 593 C C . VAL A 1 80 ? -8.115 -0.329 17.446 1.00 88.81 80 VAL A C 1
ATOM 595 O O . VAL A 1 80 ? -9.271 -0.027 17.174 1.00 88.81 80 VAL A O 1
ATOM 598 N N . SER A 1 81 ? -7.363 0.453 18.224 1.00 93.38 81 SER A N 1
ATOM 599 C CA . SER A 1 81 ? -7.870 1.723 18.759 1.00 93.38 81 SER A CA 1
ATOM 600 C C . SER A 1 81 ? -8.000 2.801 17.676 1.00 93.38 81 SER A C 1
ATOM 602 O O . SER A 1 81 ? -7.213 2.850 16.729 1.00 93.38 81 SER A O 1
ATOM 604 N N . GLU A 1 82 ? -8.934 3.738 17.856 1.00 93.69 82 GLU A N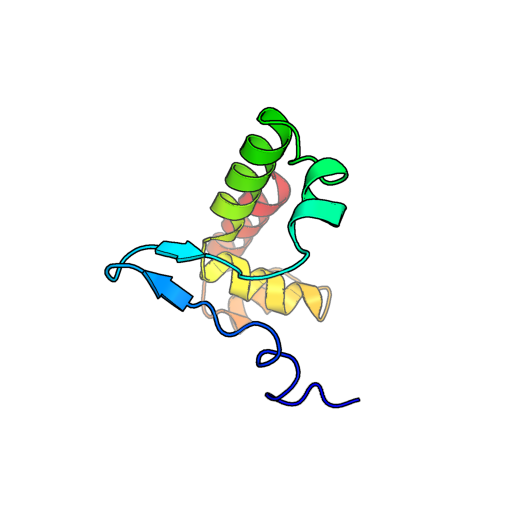 1
ATOM 605 C CA . GLU A 1 82 ? -9.096 4.899 16.963 1.00 93.69 82 GLU A CA 1
ATOM 606 C C . GLU A 1 82 ? -7.814 5.736 16.836 1.00 93.69 82 GLU A C 1
ATOM 608 O O . GLU A 1 82 ? -7.499 6.249 15.763 1.00 93.69 82 GLU A O 1
ATOM 613 N N . SER A 1 83 ? -7.026 5.830 17.914 1.00 94.19 83 SER A N 1
ATOM 614 C CA . SER A 1 83 ? -5.720 6.500 17.903 1.00 94.19 83 SER A CA 1
ATOM 615 C C . SER A 1 83 ? -4.737 5.817 16.943 1.00 94.19 83 SER A C 1
ATOM 617 O O . SER A 1 83 ? -4.082 6.490 16.142 1.00 94.19 83 SER A O 1
ATOM 619 N N . ALA A 1 84 ? -4.686 4.479 16.952 1.00 90.00 84 ALA A N 1
ATOM 620 C CA . ALA A 1 84 ? -3.841 3.711 16.041 1.00 90.00 84 ALA A CA 1
ATOM 621 C C . ALA A 1 84 ? -4.272 3.895 14.575 1.00 90.00 84 ALA A C 1
ATOM 623 O O . ALA A 1 84 ? -3.423 4.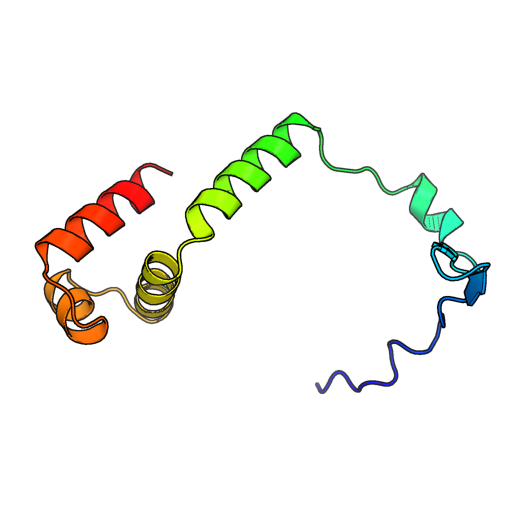143 13.715 1.00 90.00 84 ALA A O 1
ATOM 624 N N . VAL A 1 85 ? -5.581 3.861 14.298 1.00 92.12 85 VAL A N 1
ATOM 625 C CA . VAL A 1 85 ? -6.133 4.132 12.956 1.00 92.12 85 VAL A CA 1
ATOM 626 C C . VAL A 1 85 ? -5.798 5.551 12.499 1.00 92.12 85 VAL A C 1
ATOM 628 O O . VAL A 1 85 ? -5.320 5.747 11.383 1.00 92.12 85 VAL A O 1
ATOM 631 N N . SER A 1 86 ? -5.991 6.553 13.359 1.00 92.38 86 SER A N 1
ATOM 632 C CA . SER A 1 86 ? -5.694 7.957 13.046 1.00 92.38 86 SER A CA 1
ATOM 633 C C . SER A 1 86 ? -4.215 8.173 12.711 1.00 92.38 86 SER A C 1
ATOM 635 O O . SER A 1 86 ? -3.885 8.888 11.757 1.00 92.38 86 SER A O 1
ATOM 637 N N . HIS A 1 87 ? -3.316 7.508 13.445 1.00 90.38 87 HIS A N 1
ATOM 638 C CA . HIS A 1 87 ? -1.885 7.530 13.156 1.00 90.38 87 HIS A CA 1
ATOM 639 C C . HIS A 1 87 ? -1.574 6.907 11.785 1.00 90.38 87 HIS A C 1
ATOM 641 O O . HIS A 1 87 ? -0.908 7.544 10.967 1.00 90.38 87 HIS A O 1
ATOM 647 N N . GLN A 1 88 ? -2.131 5.729 11.483 1.00 88.12 88 GLN A N 1
ATOM 648 C CA . GLN A 1 88 ? -1.968 5.075 10.177 1.00 88.12 88 GLN A CA 1
ATOM 649 C C . GLN A 1 88 ? -2.509 5.934 9.022 1.00 88.12 88 GLN A C 1
ATOM 651 O O . GLN A 1 88 ? -1.827 6.110 8.013 1.00 88.12 88 GLN A O 1
ATOM 656 N N . LEU A 1 89 ? -3.687 6.542 9.188 1.00 88.56 89 LEU A N 1
ATOM 657 C CA . LEU A 1 89 ? -4.287 7.453 8.207 1.00 88.56 89 LEU A CA 1
ATOM 658 C C . LEU A 1 89 ? -3.466 8.728 7.998 1.00 88.56 89 LEU A C 1
ATOM 660 O O . LEU A 1 89 ? -3.475 9.307 6.914 1.00 88.56 89 LEU A O 1
ATOM 664 N N . ARG A 1 90 ? -2.778 9.226 9.030 1.00 89.56 90 ARG A N 1
ATOM 665 C CA . ARG A 1 90 ? -1.849 10.356 8.879 1.00 89.56 90 ARG A CA 1
ATOM 666 C C . ARG A 1 90 ? -0.648 9.962 8.027 1.00 89.56 90 ARG A C 1
ATOM 668 O O . ARG A 1 90 ? -0.316 10.708 7.117 1.00 89.56 90 ARG A O 1
ATOM 675 N N . SER A 1 91 ? -0.045 8.803 8.284 1.00 83.94 91 SER A N 1
ATOM 676 C CA . SER A 1 91 ? 1.059 8.307 7.454 1.00 83.94 91 SER A CA 1
ATOM 677 C C . SER A 1 91 ? 0.639 8.107 5.998 1.00 83.94 91 SER A C 1
ATOM 679 O O . SER A 1 91 ? 1.405 8.456 5.113 1.00 83.94 91 SER A O 1
ATOM 681 N N . LEU A 1 92 ? -0.577 7.609 5.748 1.00 83.38 92 LEU A N 1
ATOM 682 C CA . LEU A 1 92 ? -1.106 7.419 4.391 1.00 83.38 92 LEU A CA 1
ATOM 683 C C . LEU A 1 92 ? -1.410 8.733 3.651 1.00 83.38 92 LEU A C 1
ATOM 685 O O . LEU A 1 92 ? -1.295 8.769 2.436 1.00 83.38 92 LEU A O 1
ATOM 689 N N . ARG A 1 93 ? -1.798 9.805 4.357 1.00 84.50 93 ARG A N 1
ATOM 690 C CA . ARG A 1 93 ? -2.048 11.134 3.753 1.00 84.50 93 ARG A CA 1
ATOM 691 C C . ARG A 1 93 ? -0.780 11.907 3.407 1.00 84.50 93 ARG A C 1
ATOM 693 O O . ARG A 1 93 ? -0.858 12.861 2.648 1.00 84.50 93 ARG A O 1
ATOM 700 N N . ASN A 1 94 ? 0.338 11.544 4.026 1.00 78.31 94 ASN A N 1
ATOM 701 C CA . ASN A 1 94 ? 1.627 12.200 3.830 1.00 78.31 94 ASN A CA 1
ATOM 702 C C . ASN A 1 94 ? 2.498 11.471 2.787 1.00 78.31 94 ASN A C 1
ATOM 704 O O . ASN A 1 94 ? 3.699 11.728 2.729 1.00 78.31 94 ASN A O 1
ATOM 708 N N . LEU A 1 95 ? 1.896 10.542 2.037 1.00 68.50 95 LEU A N 1
ATOM 709 C CA . LEU A 1 95 ? 2.433 9.961 0.809 1.00 68.50 95 LEU A CA 1
ATOM 710 C C . LEU A 1 95 ? 2.209 10.904 -0.367 1.00 68.50 95 LEU A C 1
ATOM 712 O O . LEU A 1 95 ? 3.127 10.992 -1.205 1.00 68.50 95 LEU A O 1
#

Sequence (95 aa):
GGWTNRDWLMTKPVLQDGETVVCQGTHAAIASELQAIAPEVAQSLAEFFAVLADPNRLRLLSLLARSELCVGDLAQAIGVSESAVSHQLRSLRNL

Secondary structure (DSSP, 8-state):
----TTGGGSS--EEETTTEEE--SSHHHHHTT--PPPHHHHHHHHHHHHHH--HHHHHHHHHHTT----HHHHHHHHTS-HHHHHHHHHHHHT-

Organism: Pectobacterium carotovorum (NCBI:txid554)

Solvent-accessible surface area (backbone atoms only — not comparable to full-atom values): 6087 Å² total; per-residue (Å²): 137,81,88,60,93,64,76,74,61,84,66,69,61,47,65,59,89,85,80,44,77,47,77,90,66,82,57,66,73,55,53,79,75,58,74,79,75,55,70,68,58,50,49,53,50,50,53,54,50,58,69,59,73,35,74,68,58,46,54,52,49,59,51,52,76,76,40,92,72,56,60,64,58,51,14,64,75,73,72,51,52,48,68,57,47,52,51,53,53,50,59,62,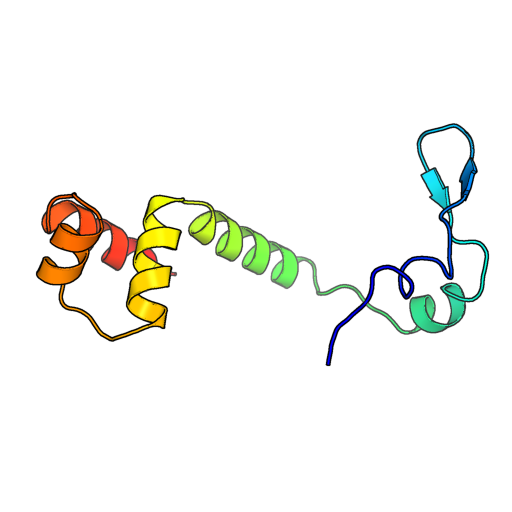70,74,109

Radius of gyration: 21.48 Å; Cα contacts (8 Å, |Δi|>4): 44; chains: 1; bounding box: 39×37×51 Å

Mean predicted aligned error: 12.31 Å

Nearest PDB structures (foldseek):
  6cdb-assembly1_A  TM=8.650E-01  e=1.879E-03  Staphylococcus aureus
  4ggg-assembly2_B  TM=8.649E-01  e=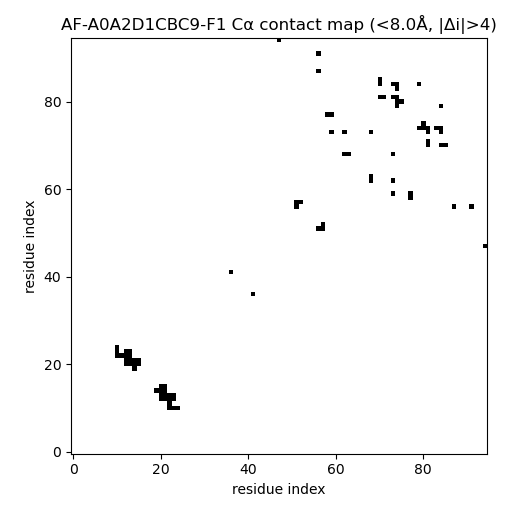5.075E-03  Staphylococcus aureus subsp. aureus N315
  1r1v-assembly2_B  TM=8.808E-01  e=5.794E-03  Staphylococcus aureus
  3gw2-assembly1_A-2  TM=7.861E-01  e=2.489E-02  Mycobacterium tuberculosis variant bovis AF2122/97
  2kko-assembly1_A  TM=7.622E-01  e=2.659E-02  Mycobacterium tuberculosis variant bovis

InterPro domains:
  IPR001845 HTH ArsR-type DNA-binding domain [PF01022] (54-95)
  IPR001845 HTH ArsR-type DNA-binding domain [PR00778] (49-64)
  IPR001845 HTH ArsR-type DNA-binding domain [PR00778] (68-79)
  IPR001845 HTH ArsR-type DNA-binding domain [PR00778] (81-95)
  IPR001845 HTH ArsR-type DNA-binding domain [PS50987] (37-95)
  IPR001845 HTH ArsR-type DNA-binding domain [SM00418] (47-95)
  IPR011991 ArsR-like helix-turn-helix domain [cd00090] (68-94)
  IPR018334 ArsR-type transcription regulator, HTH motif [PS00846] (70-88)
  IPR036388 Winged helix-like DNA-binding domain superfamily [G3DSA:1.10.10.10] (33-95)
  IPR036390 Winged helix DNA-binding domain superfamily [SSF46785] (39-94)
  IPR051081 HTH-type Metal-responsive Transcriptional Regulators [PTHR33154] (41-94)